Protein AF-A0AAD8XUP5-F1 (afdb_monomer_lite)

Radius of gyration: 18.65 Å; chains: 1; bounding box: 45×39×55 Å

Foldseek 3Di:
DPDDCPPPVNVVVVVVVVLVLLVVLLVQQVVLDDDDPPDDDDPDQDPVNVVVVVVVLVVSLVSNQVSLVVLLCSLVVDQQDQDLSNLVSLLSLLSQLPDPSHHPPSNVSNLVSLLSNCVSNVVPVVVNCVSHDPSSVVSSCVSPVDDPPPD

Secondary structure (DSSP, 8-state):
----TTSHHHHHHHHHHHHHHHHHHHHHHHHH--------------HHHHHHHHHHHHHHHHHHHHHHHHHHHHHHTSTT---THHHHHHHHHHTTTS-TTSPTTHHHHHHHHHHHHHHHTGGGHHHHGGGS-HHHHHHHHHHHTS-GGG-

Organism: NCBI:txid267567

InterPro domains:
  IPR021843 Proteasome activator complex subunit 4, C-terminal domain [PF11919] (64-151)
  IPR035309 Proteasome activator complex subunit 4 [PTHR32170] (16-151)

Sequence (151 aa):
MRQHPLSPGYLQQCHSALEELVAKYIRIANKSIKKKKKESADADVSKEEAEEKAAKEKQRAKRQQRSVFVLCAVVMGRPYDTPPYIPEALAALSKHSFEQRASMGVRDEVKRVCSEFKRTHTDYWEAHKKQFTQEQLEALEDVVSTPHYYA

pLDDT: mean 85.45, std 15.14, range [38.75, 97.88]

Structure (mmCIF, N/CA/C/O backbone):
data_AF-A0AAD8XUP5-F1
#
_entry.id   AF-A0AAD8XUP5-F1
#
loop_
_atom_site.group_PDB
_atom_site.id
_atom_site.type_symbol
_atom_site.label_atom_id
_atom_site.label_alt_id
_atom_site.label_comp_id
_atom_site.label_asym_id
_atom_site.label_entity_id
_atom_site.label_seq_id
_atom_site.pdbx_PDB_ins_code
_atom_site.Cartn_x
_atom_site.Cartn_y
_atom_site.Cartn_z
_atom_site.occupancy
_atom_site.B_iso_or_equiv
_atom_site.auth_seq_id
_atom_site.auth_comp_id
_atom_site.auth_asym_id
_atom_site.auth_atom_id
_atom_site.pdbx_PDB_model_num
ATOM 1 N N . MET A 1 1 ? -15.768 -20.500 -25.788 1.00 49.25 1 MET A N 1
ATOM 2 C CA . MET A 1 1 ? -14.341 -20.700 -26.119 1.00 49.25 1 MET A CA 1
ATOM 3 C C . MET A 1 1 ? -13.524 -20.338 -24.887 1.00 49.25 1 MET A C 1
ATOM 5 O O . MET A 1 1 ? -13.616 -19.200 -24.448 1.00 49.25 1 MET A O 1
ATOM 9 N N . ARG A 1 2 ? -12.831 -21.293 -24.250 1.00 53.12 2 ARG A N 1
ATOM 10 C CA . ARG A 1 2 ? -11.935 -20.979 -23.123 1.00 53.12 2 ARG A CA 1
ATOM 11 C C . ARG A 1 2 ? -10.648 -20.403 -23.719 1.00 53.12 2 ARG A C 1
ATOM 13 O O . ARG A 1 2 ? -9.995 -21.093 -24.493 1.00 53.12 2 ARG A O 1
ATOM 20 N N . GLN A 1 3 ? -10.347 -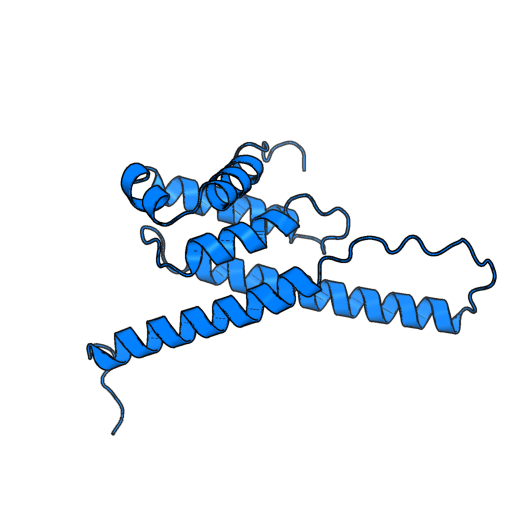19.139 -23.433 1.00 57.22 3 GLN A N 1
ATOM 21 C CA . GLN A 1 3 ? -9.103 -18.492 -23.861 1.00 57.22 3 GLN A CA 1
ATOM 22 C C . GLN A 1 3 ? -7.907 -19.291 -23.315 1.00 57.22 3 GLN A C 1
ATOM 24 O O . GLN A 1 3 ? -7.915 -19.697 -22.152 1.00 57.22 3 GLN A O 1
ATOM 29 N N . HIS A 1 4 ? -6.903 -19.552 -24.155 1.00 63.78 4 HIS A N 1
ATOM 30 C CA . HIS A 1 4 ? -5.691 -20.263 -23.743 1.00 63.78 4 HIS A CA 1
ATOM 31 C C . HIS A 1 4 ? -4.876 -19.378 -22.777 1.00 63.78 4 HIS A C 1
ATOM 33 O O . HIS A 1 4 ? -4.705 -18.189 -23.067 1.00 63.78 4 HIS A O 1
ATOM 39 N N . PRO A 1 5 ? -4.315 -19.935 -21.686 1.00 65.69 5 PRO A N 1
ATOM 40 C CA . PRO A 1 5 ? -3.657 -19.170 -20.618 1.00 65.69 5 PRO A CA 1
ATOM 41 C C . PRO A 1 5 ? -2.384 -18.412 -21.032 1.00 65.69 5 PRO A C 1
ATOM 43 O O . PRO A 1 5 ? -1.877 -17.606 -20.262 1.00 65.69 5 PRO A O 1
ATOM 46 N N . LEU A 1 6 ? -1.871 -18.646 -22.243 1.00 69.88 6 LEU A N 1
ATOM 47 C CA . LEU A 1 6 ? -0.701 -17.958 -22.802 1.00 69.88 6 LEU A CA 1
ATOM 48 C C . LEU A 1 6 ? -1.044 -17.105 -24.032 1.00 69.88 6 LEU A C 1
ATOM 50 O O . LEU A 1 6 ? -0.151 -16.595 -24.701 1.00 69.88 6 LEU A O 1
ATOM 54 N N . SER A 1 7 ? -2.330 -16.956 -24.366 1.00 78.31 7 SER A N 1
ATOM 55 C CA . SER A 1 7 ? -2.717 -16.048 -25.445 1.00 78.31 7 SER A CA 1
ATOM 56 C C . SER A 1 7 ? -2.453 -14.591 -25.024 1.00 78.31 7 SER A C 1
ATOM 58 O O . SER A 1 7 ? -2.735 -14.236 -23.875 1.00 78.31 7 SER A O 1
ATOM 60 N N . PRO A 1 8 ? -1.966 -13.718 -25.927 1.00 75.00 8 PRO A N 1
ATOM 61 C CA . PRO A 1 8 ? -1.740 -12.304 -25.614 1.00 75.00 8 PRO A CA 1
ATOM 62 C C . PRO A 1 8 ? -2.981 -11.604 -25.036 1.00 75.00 8 PRO A C 1
ATOM 64 O O . PRO A 1 8 ? -2.869 -10.793 -24.121 1.00 75.00 8 PRO A O 1
ATOM 67 N N . GLY A 1 9 ? -4.178 -11.980 -25.506 1.00 79.94 9 GLY A N 1
ATOM 68 C CA . GLY A 1 9 ? -5.446 -11.466 -24.981 1.00 79.94 9 GLY A CA 1
ATOM 69 C C . GLY A 1 9 ? -5.732 -11.885 -23.536 1.00 79.94 9 GLY A C 1
ATOM 70 O O . GLY A 1 9 ? -6.238 -11.079 -22.760 1.00 79.94 9 GLY A O 1
ATOM 71 N N . TYR A 1 10 ? -5.364 -13.108 -23.143 1.00 76.56 10 TYR A N 1
ATOM 72 C CA . TYR A 1 10 ? -5.524 -13.581 -21.765 1.00 76.56 10 TYR A CA 1
ATOM 73 C C . TYR A 1 10 ? -4.574 -12.856 -20.802 1.00 76.56 10 TYR A C 1
ATOM 75 O O . TYR A 1 10 ? -4.997 -12.421 -19.735 1.00 76.56 10 TYR A O 1
ATOM 83 N N . LEU A 1 11 ? -3.313 -12.650 -21.198 1.00 75.75 11 LEU A N 1
ATOM 84 C CA . LEU A 1 11 ? -2.336 -11.915 -20.387 1.00 75.75 11 LEU A CA 1
ATOM 85 C C . LEU A 1 11 ? -2.736 -10.446 -20.192 1.00 75.75 11 LEU A C 1
ATOM 87 O O . LEU A 1 11 ? -2.667 -9.938 -19.071 1.00 75.75 11 LEU A O 1
ATOM 91 N N . GLN A 1 12 ? -3.222 -9.788 -21.250 1.00 79.06 12 GLN A N 1
ATOM 92 C CA . GLN A 1 12 ? -3.735 -8.420 -21.160 1.00 79.06 12 GLN A CA 1
ATOM 93 C C . GLN A 1 12 ? -4.954 -8.331 -20.231 1.00 79.06 12 GLN A C 1
ATOM 95 O O . GLN A 1 12 ? -5.054 -7.408 -19.426 1.00 79.06 12 GLN A O 1
ATOM 100 N N . GLN A 1 13 ? -5.855 -9.313 -20.299 1.00 81.00 13 GLN A N 1
ATOM 101 C CA . GLN A 1 13 ? -7.029 -9.380 -19.430 1.00 81.00 13 GLN A CA 1
ATOM 102 C C . GLN A 1 13 ? -6.655 -9.611 -17.958 1.00 81.00 13 GLN A C 1
ATOM 104 O O . GLN A 1 13 ? -7.272 -9.038 -17.061 1.00 81.00 13 GLN A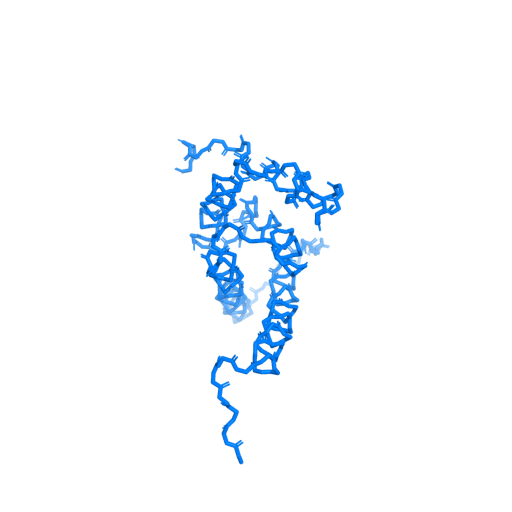 O 1
ATOM 109 N N . CYS A 1 14 ? -5.634 -10.428 -17.686 1.00 81.38 14 CYS A N 1
ATOM 110 C CA . CYS A 1 14 ? -5.108 -10.598 -16.333 1.00 81.38 14 CYS A CA 1
ATOM 111 C C . CYS A 1 14 ? -4.504 -9.298 -15.789 1.00 81.38 14 CYS A C 1
ATOM 113 O O . CYS A 1 14 ? -4.699 -8.987 -14.615 1.00 81.38 14 CYS A O 1
ATOM 115 N N . HIS A 1 15 ? -3.804 -8.534 -16.633 1.00 83.19 15 HIS A N 1
ATOM 116 C CA . HIS A 1 15 ? -3.245 -7.239 -16.252 1.00 83.19 15 HIS A CA 1
ATOM 117 C C . HIS A 1 15 ? -4.344 -6.239 -15.875 1.00 83.19 15 HIS A C 1
ATOM 119 O O . HIS A 1 15 ? -4.322 -5.702 -14.769 1.00 83.19 15 HIS A O 1
ATOM 125 N N . SER A 1 16 ? -5.354 -6.065 -16.734 1.00 86.88 16 SER A N 1
ATOM 126 C CA . SER A 1 16 ? -6.466 -5.144 -16.465 1.00 86.88 16 SER A CA 1
ATOM 127 C C . SER A 1 16 ? -7.277 -5.554 -15.231 1.00 86.88 16 SER A C 1
ATOM 129 O O . SER A 1 16 ? -7.655 -4.713 -14.420 1.00 86.88 16 SER A O 1
ATOM 131 N N . ALA A 1 17 ? -7.502 -6.857 -15.030 1.00 90.19 17 ALA A N 1
ATOM 132 C CA . ALA A 1 17 ? -8.193 -7.353 -13.841 1.00 90.19 17 ALA A CA 1
ATOM 133 C C . ALA A 1 17 ? -7.422 -7.038 -12.547 1.00 90.19 17 ALA A C 1
ATOM 135 O O . ALA A 1 17 ? -8.030 -6.751 -11.512 1.00 90.19 17 ALA A O 1
ATOM 136 N N . LEU A 1 18 ? -6.088 -7.085 -12.591 1.00 90.62 18 LEU A N 1
ATOM 137 C CA . LEU A 1 18 ? -5.246 -6.767 -11.443 1.00 90.62 18 LEU A CA 1
ATOM 138 C C . LEU A 1 18 ? -5.217 -5.259 -11.160 1.00 90.62 18 LEU A C 1
ATOM 140 O O . LEU A 1 18 ? -5.301 -4.874 -9.996 1.00 90.62 18 LEU A O 1
ATOM 144 N N . GLU A 1 19 ? -5.194 -4.416 -12.193 1.00 93.56 19 GLU A N 1
ATOM 145 C CA . GLU A 1 19 ? -5.341 -2.958 -12.061 1.00 93.56 19 GLU A CA 1
ATOM 146 C C . GLU A 1 19 ? -6.659 -2.581 -11.371 1.00 93.56 19 GLU A C 1
ATOM 148 O O . GLU A 1 19 ? -6.667 -1.835 -10.388 1.00 93.56 19 GLU A O 1
ATOM 153 N N . GLU A 1 20 ? -7.779 -3.155 -11.817 1.00 94.94 20 GLU A N 1
ATOM 154 C CA . GLU A 1 20 ? -9.091 -2.931 -11.201 1.00 94.94 20 GLU A CA 1
ATOM 155 C C . GLU A 1 20 ? -9.133 -3.401 -9.740 1.00 94.94 20 GLU A C 1
ATOM 157 O O . GLU A 1 20 ? -9.696 -2.726 -8.865 1.00 94.94 20 GLU A O 1
ATOM 162 N N . LEU A 1 21 ? -8.518 -4.554 -9.459 1.00 95.31 21 LEU A N 1
ATOM 163 C CA . LEU A 1 21 ? -8.418 -5.107 -8.113 1.00 95.31 21 LEU A CA 1
ATOM 164 C C . LEU A 1 21 ? -7.625 -4.173 -7.193 1.00 95.31 21 LEU A C 1
ATOM 166 O O . LEU A 1 21 ? -8.091 -3.850 -6.096 1.00 95.31 21 LEU A O 1
ATOM 170 N N . VAL A 1 22 ? -6.460 -3.708 -7.644 1.00 96.56 22 VAL A N 1
ATOM 171 C CA . VAL A 1 22 ? -5.608 -2.771 -6.906 1.00 96.56 22 VAL A CA 1
ATOM 172 C C . VAL A 1 22 ? -6.363 -1.474 -6.644 1.00 96.56 22 VAL A C 1
ATOM 174 O O . VAL A 1 22 ? -6.500 -1.081 -5.484 1.00 96.56 22 VAL A O 1
ATOM 177 N N . ALA A 1 23 ? -6.975 -0.871 -7.666 1.00 97.00 23 ALA A N 1
ATOM 178 C CA . ALA A 1 23 ? -7.760 0.353 -7.517 1.00 97.00 23 ALA A CA 1
ATOM 179 C C . ALA A 1 23 ? -8.896 0.196 -6.487 1.00 97.00 23 ALA A C 1
ATOM 181 O O . ALA A 1 23 ? -9.123 1.074 -5.643 1.00 97.00 23 ALA A O 1
ATOM 182 N N . LYS A 1 24 ? -9.599 -0.945 -6.493 1.00 97.50 24 LYS A N 1
ATOM 183 C CA . LYS A 1 24 ? -10.638 -1.261 -5.502 1.00 97.50 24 LYS A CA 1
ATOM 184 C C . LYS A 1 24 ? -10.069 -1.311 -4.084 1.00 97.50 24 LYS A C 1
ATOM 186 O O . LYS A 1 24 ? -10.647 -0.706 -3.175 1.00 97.50 24 LYS A O 1
ATOM 191 N N . TYR A 1 25 ? -8.964 -2.021 -3.872 1.00 97.31 25 TYR A N 1
ATOM 192 C CA . TYR A 1 25 ? -8.393 -2.191 -2.537 1.00 97.31 25 TYR A CA 1
ATOM 193 C C . TYR A 1 25 ? -7.675 -0.943 -2.019 1.00 97.31 25 TYR A C 1
ATOM 195 O O . TYR A 1 25 ? -7.775 -0.674 -0.823 1.00 97.31 25 TYR A O 1
ATOM 203 N N . ILE A 1 26 ? -7.103 -0.110 -2.894 1.00 96.94 26 ILE A N 1
ATOM 204 C CA . ILE A 1 26 ? -6.610 1.234 -2.556 1.00 96.94 26 ILE A CA 1
ATOM 205 C C . ILE A 1 26 ? -7.742 2.091 -1.979 1.00 96.94 26 ILE A C 1
ATOM 207 O O . ILE A 1 26 ? -7.586 2.699 -0.919 1.00 96.94 26 ILE A O 1
ATOM 211 N N . ARG A 1 27 ? -8.922 2.114 -2.618 1.00 96.25 27 ARG A N 1
ATOM 212 C CA . ARG A 1 27 ? -10.082 2.873 -2.106 1.00 96.25 27 ARG A CA 1
ATOM 213 C C . ARG A 1 27 ? -10.521 2.380 -0.726 1.00 96.25 27 ARG A C 1
ATOM 215 O O . ARG A 1 27 ? -10.823 3.191 0.150 1.00 96.25 27 ARG A O 1
ATOM 222 N N . ILE A 1 28 ? -10.550 1.060 -0.518 1.00 95.19 28 ILE A N 1
ATOM 223 C CA . ILE A 1 28 ? -10.927 0.459 0.772 1.00 95.19 28 ILE A CA 1
ATOM 224 C C . ILE A 1 28 ? -9.894 0.803 1.856 1.00 95.19 28 ILE A C 1
ATOM 226 O O . ILE A 1 28 ? -10.290 1.197 2.958 1.00 95.19 28 ILE A O 1
ATOM 230 N N . ALA A 1 29 ? -8.603 0.694 1.531 1.00 94.06 29 ALA A N 1
ATOM 231 C CA . ALA A 1 29 ? -7.488 1.000 2.420 1.00 94.06 29 ALA A CA 1
ATOM 232 C C . ALA A 1 29 ? -7.505 2.479 2.829 1.00 94.06 29 ALA A C 1
ATOM 234 O O . ALA A 1 29 ? -7.626 2.780 4.017 1.00 94.06 29 ALA A O 1
ATOM 235 N N . ASN A 1 30 ? -7.568 3.402 1.865 1.00 93.31 30 ASN A N 1
ATOM 236 C CA . ASN A 1 30 ? -7.634 4.843 2.125 1.00 93.31 30 ASN A CA 1
ATOM 237 C C . ASN A 1 30 ? -8.857 5.230 2.973 1.00 93.31 30 ASN A C 1
ATOM 239 O O . ASN A 1 30 ? -8.731 5.974 3.942 1.00 93.31 30 ASN A O 1
ATOM 243 N N . LYS A 1 31 ? -10.043 4.668 2.689 1.00 91.88 31 LYS A N 1
ATOM 244 C CA . LYS A 1 31 ? -11.261 4.914 3.491 1.00 91.88 31 LYS A CA 1
ATOM 245 C C . LYS A 1 31 ? -11.141 4.397 4.930 1.00 91.88 31 LYS A C 1
ATOM 247 O O . LYS A 1 31 ? -11.903 4.800 5.809 1.00 91.88 31 LYS A O 1
ATOM 252 N N . SER A 1 32 ? -10.226 3.465 5.185 1.00 87.81 32 SER A N 1
ATOM 253 C CA . SER A 1 32 ? -9.987 2.929 6.521 1.00 87.81 32 SER A CA 1
ATOM 254 C C . SER A 1 32 ? -9.060 3.803 7.371 1.00 87.81 32 SER A C 1
ATOM 256 O O . SER A 1 32 ? -9.023 3.604 8.583 1.00 87.81 32 SER A O 1
ATOM 258 N N . ILE A 1 33 ? -8.377 4.795 6.793 1.00 84.38 33 ILE A N 1
ATOM 259 C CA . ILE A 1 33 ? -7.553 5.777 7.509 1.00 84.38 33 ILE A CA 1
ATOM 260 C C . ILE A 1 33 ? -8.474 6.910 7.987 1.00 84.38 33 ILE A C 1
ATOM 262 O O . ILE A 1 33 ? -8.815 7.825 7.242 1.00 84.38 33 ILE A O 1
ATOM 266 N N . LYS A 1 34 ? -8.961 6.833 9.231 1.00 70.25 34 LYS A N 1
ATOM 267 C CA . LYS A 1 34 ? -9.762 7.913 9.825 1.00 70.25 34 LYS A CA 1
ATOM 268 C C . LYS A 1 34 ? -8.821 9.025 10.295 1.00 70.25 34 LYS A C 1
ATOM 270 O O . LYS A 1 34 ? -8.153 8.844 11.311 1.00 70.25 34 LYS A O 1
ATOM 275 N N . LYS A 1 35 ? -8.860 10.203 9.665 1.00 54.50 35 LYS A N 1
ATOM 276 C CA . LYS A 1 35 ? -8.435 11.440 10.344 1.00 54.50 35 LYS A CA 1
ATOM 277 C C . LYS A 1 35 ? -9.419 11.727 11.482 1.00 54.50 35 LYS A C 1
ATOM 279 O O . LYS A 1 35 ? -10.629 11.573 11.317 1.00 54.50 35 LYS A O 1
ATOM 284 N N . LYS A 1 36 ? -8.907 12.099 12.657 1.00 45.12 36 LYS A N 1
ATOM 285 C CA . LYS A 1 36 ? -9.720 12.491 13.816 1.00 45.12 36 LYS A CA 1
ATOM 286 C C . LYS A 1 36 ? -10.613 13.669 13.394 1.00 45.12 36 LYS A C 1
ATOM 288 O O . LYS A 1 36 ? -10.099 14.756 13.150 1.00 45.12 36 LYS A O 1
ATOM 293 N N . LYS A 1 37 ? -11.934 13.478 13.304 1.00 42.69 37 LYS A N 1
ATOM 294 C CA . LYS A 1 37 ? -12.855 14.615 13.406 1.00 42.69 37 LYS A CA 1
ATOM 295 C C . LYS A 1 37 ? -12.728 15.096 14.850 1.00 42.69 37 LYS A C 1
ATOM 297 O O . LYS A 1 37 ? -12.802 14.285 15.773 1.00 42.69 37 LYS A O 1
ATOM 302 N N . LYS A 1 38 ? -12.404 16.374 15.038 1.00 41.44 38 LYS A N 1
ATOM 303 C CA . LYS A 1 38 ? -12.365 17.023 16.351 1.00 41.44 38 LYS A CA 1
ATOM 304 C C . LYS A 1 38 ? -13.812 17.111 16.843 1.00 41.44 38 LYS A C 1
ATOM 306 O O . LYS A 1 38 ? -14.472 18.114 16.620 1.00 41.44 38 LYS A O 1
ATOM 311 N N . GLU A 1 39 ? -14.330 16.020 17.391 1.00 43.84 39 GLU A N 1
ATOM 312 C CA . GLU A 1 39 ? -15.602 16.024 18.106 1.00 43.84 39 GLU A CA 1
ATOM 313 C C . GLU A 1 39 ? -15.321 16.516 19.525 1.00 43.84 39 GLU A C 1
ATOM 315 O O . GLU A 1 39 ? -14.439 16.009 20.224 1.00 43.84 39 GLU A O 1
ATOM 320 N N . SER A 1 40 ? -15.997 17.611 19.860 1.00 38.75 40 SER A N 1
ATOM 321 C CA . SER A 1 40 ? -16.109 18.190 21.190 1.00 38.75 40 SER A CA 1
ATOM 322 C C . SER A 1 40 ? -16.492 17.113 22.196 1.00 38.75 40 SER A C 1
ATOM 324 O O . SER A 1 40 ? -17.314 16.250 21.897 1.00 38.75 40 SER A O 1
ATOM 326 N N . ALA A 1 41 ? -15.863 17.167 23.367 1.00 45.91 41 ALA A N 1
ATOM 327 C CA . ALA A 1 41 ? -16.178 16.311 24.495 1.00 45.91 41 ALA A CA 1
ATOM 328 C C . ALA A 1 41 ? -17.647 16.511 24.883 1.00 45.91 41 ALA A C 1
ATOM 330 O O . ALA A 1 41 ? -17.982 17.530 25.478 1.00 45.91 41 ALA A O 1
ATOM 331 N N . ASP A 1 42 ? -18.497 15.559 24.513 1.00 45.16 42 ASP A N 1
ATOM 332 C CA . ASP A 1 42 ? -19.811 15.395 25.117 1.00 45.16 42 ASP A CA 1
ATOM 333 C C . ASP A 1 42 ? -19.763 14.129 25.970 1.00 45.16 42 ASP A C 1
ATOM 335 O O . ASP A 1 42 ? -19.358 13.054 25.512 1.00 45.16 42 ASP A O 1
ATOM 339 N N . ALA A 1 43 ? -20.023 14.321 27.256 1.00 55.03 43 ALA A N 1
ATOM 340 C CA . ALA A 1 43 ? -19.717 13.396 28.332 1.00 55.03 43 ALA A CA 1
ATOM 341 C C . ALA A 1 43 ? -21.012 12.793 28.882 1.00 55.03 43 ALA A C 1
ATOM 343 O O . ALA A 1 43 ? -21.353 13.029 30.032 1.00 55.03 43 ALA A O 1
ATOM 344 N N . ASP A 1 44 ? -21.713 12.021 28.051 1.00 56.84 44 ASP A N 1
ATOM 345 C CA . ASP A 1 44 ? -22.662 10.990 28.490 1.00 56.84 44 ASP A CA 1
ATOM 346 C C . ASP A 1 44 ? -22.875 9.983 27.344 1.00 56.84 44 ASP A C 1
ATOM 348 O O . ASP A 1 44 ? -23.786 10.103 26.532 1.00 56.84 44 ASP A O 1
ATOM 352 N N . VAL A 1 45 ? -21.953 9.025 27.185 1.00 64.19 45 VAL A N 1
ATOM 353 C CA . VAL A 1 45 ? -22.099 7.952 26.185 1.00 64.19 45 VAL A CA 1
ATOM 354 C C . VAL A 1 45 ? -22.646 6.726 26.897 1.00 64.19 45 VAL A C 1
ATOM 356 O O . VAL A 1 45 ? -21.959 6.132 27.730 1.00 64.19 45 VAL A O 1
ATOM 359 N N . SER A 1 46 ? -23.870 6.332 26.549 1.00 81.88 46 SER A N 1
ATOM 360 C CA . SER A 1 46 ? -24.501 5.126 27.081 1.00 81.88 46 SER A CA 1
ATOM 361 C C . SER A 1 46 ? -23.664 3.873 26.772 1.00 81.88 46 SER A C 1
ATOM 363 O O . SER A 1 46 ? -22.922 3.802 25.785 1.00 81.88 46 SER A O 1
ATOM 365 N N . LYS A 1 47 ? -23.773 2.846 27.624 1.00 83.81 47 LYS A N 1
ATOM 366 C CA . LYS A 1 47 ? -23.027 1.585 27.461 1.00 83.81 47 LYS A CA 1
ATOM 367 C C . LYS A 1 47 ? -23.283 0.933 26.093 1.00 83.81 47 LYS A C 1
ATOM 369 O O . LYS A 1 47 ? -22.347 0.433 25.471 1.00 83.81 47 LYS A O 1
ATOM 374 N N . GLU A 1 48 ? -24.518 1.003 25.602 1.00 83.38 48 GLU A N 1
ATOM 375 C CA . GLU A 1 48 ? -24.919 0.474 24.293 1.00 83.38 48 GLU A CA 1
ATOM 376 C C . GLU A 1 48 ? -24.235 1.218 23.134 1.00 83.38 48 GLU A C 1
ATOM 378 O O . GLU A 1 48 ? -23.730 0.593 22.198 1.00 83.38 48 GLU A O 1
ATOM 383 N N . GLU A 1 49 ? -24.110 2.547 23.219 1.00 83.94 49 GLU A N 1
ATOM 384 C CA . GLU A 1 49 ? -23.376 3.328 22.221 1.00 83.94 49 GLU A CA 1
ATOM 385 C C . GLU A 1 49 ? -21.872 3.030 22.224 1.00 83.94 49 GLU A C 1
ATOM 387 O O . GLU A 1 49 ? -21.231 3.036 21.168 1.00 83.94 49 GLU A O 1
ATOM 392 N N . ALA A 1 50 ? -21.280 2.778 23.395 1.00 86.50 50 ALA A N 1
ATOM 393 C CA . ALA A 1 50 ? -19.870 2.413 23.502 1.00 86.50 50 ALA A CA 1
ATOM 394 C C . ALA A 1 50 ? -19.589 1.045 22.851 1.00 86.50 50 ALA A C 1
ATOM 396 O O . ALA A 1 50 ? -18.612 0.901 22.108 1.00 86.50 50 ALA A O 1
ATOM 397 N N . GLU A 1 51 ? -20.467 0.063 23.070 1.00 88.00 51 GLU A N 1
ATOM 398 C CA . GLU A 1 51 ? -20.378 -1.270 22.463 1.00 88.00 51 GLU A CA 1
ATOM 399 C C . GLU A 1 51 ? -20.554 -1.214 20.937 1.00 88.00 51 GLU A C 1
ATOM 401 O O . GLU A 1 51 ? -19.762 -1.810 20.195 1.00 88.00 51 GLU A O 1
ATOM 406 N N . GLU A 1 52 ? -21.511 -0.426 20.437 1.00 90.56 52 GLU A N 1
ATOM 407 C CA . GLU A 1 52 ? -21.708 -0.237 18.996 1.00 90.56 52 GLU A CA 1
ATOM 408 C C . GLU A 1 52 ? -20.497 0.457 18.339 1.00 90.56 52 GLU A C 1
ATOM 410 O O . GLU A 1 52 ? -20.022 0.043 17.271 1.00 90.56 52 GLU A O 1
ATOM 415 N N . LYS A 1 53 ? -19.935 1.488 18.990 1.00 88.19 53 LYS A N 1
ATOM 416 C CA . LYS A 1 53 ? -18.709 2.176 18.541 1.00 88.19 53 LYS A CA 1
ATOM 417 C C . LYS A 1 53 ? -17.520 1.208 18.487 1.00 88.19 53 LYS A C 1
ATOM 419 O O . LYS A 1 53 ? -16.784 1.208 17.493 1.00 88.19 53 LYS A O 1
ATOM 424 N N . ALA A 1 54 ? -17.358 0.346 19.493 1.00 88.81 54 ALA A N 1
ATOM 425 C CA . ALA A 1 54 ? -16.300 -0.663 19.533 1.00 88.81 54 ALA A CA 1
ATOM 426 C C . ALA A 1 54 ? -16.460 -1.722 18.425 1.00 88.81 54 ALA A C 1
ATOM 428 O O . ALA A 1 54 ? -15.488 -2.065 17.743 1.00 88.81 54 ALA A O 1
ATOM 429 N N . ALA A 1 55 ? -17.686 -2.195 18.174 1.00 92.06 55 ALA A N 1
ATOM 430 C CA . ALA A 1 55 ? -17.981 -3.140 17.097 1.00 92.06 55 ALA A CA 1
ATOM 431 C C . ALA A 1 55 ? -17.676 -2.546 15.709 1.00 92.06 55 ALA A C 1
ATOM 433 O O . ALA A 1 55 ? -17.009 -3.186 14.884 1.00 92.06 55 ALA A O 1
ATOM 434 N N . LYS A 1 56 ? -18.082 -1.290 15.468 1.00 90.69 56 LYS A N 1
ATOM 435 C CA . LYS A 1 56 ? -17.768 -0.543 14.235 1.00 90.69 56 LYS A CA 1
ATOM 436 C C . LYS A 1 56 ? -16.259 -0.379 14.042 1.00 90.69 56 LYS A C 1
ATOM 438 O O . LYS A 1 56 ? -15.764 -0.507 12.917 1.00 90.69 56 LYS A O 1
ATOM 443 N N . GLU A 1 57 ? -15.513 -0.123 15.115 1.00 89.88 57 GLU A N 1
ATOM 444 C CA . GLU A 1 57 ? -14.056 0.005 15.053 1.00 89.88 57 GLU A CA 1
ATOM 445 C C . GLU A 1 57 ? -13.371 -1.337 14.768 1.00 89.88 57 GLU A C 1
ATOM 447 O O . GLU A 1 57 ? -12.524 -1.410 13.878 1.00 89.88 57 GLU A O 1
ATOM 452 N N . LYS A 1 58 ? -13.808 -2.431 15.403 1.00 90.38 58 LYS A N 1
ATOM 453 C CA . LYS A 1 58 ? -13.322 -3.786 15.098 1.00 90.38 58 LYS A CA 1
ATOM 454 C C . LYS A 1 58 ? -13.576 -4.165 13.636 1.00 90.38 58 LYS A C 1
ATOM 456 O O . LYS A 1 58 ? -12.697 -4.709 12.964 1.00 90.38 58 LYS A O 1
ATOM 461 N N . GLN A 1 59 ? -14.757 -3.843 13.106 1.00 91.69 59 GLN A N 1
ATOM 462 C CA . GLN A 1 59 ? -15.083 -4.083 11.700 1.00 91.69 59 GLN A CA 1
ATOM 463 C C . GLN A 1 59 ? -14.224 -3.226 10.756 1.00 91.69 59 GLN A C 1
ATOM 465 O O . GLN A 1 59 ? -13.772 -3.716 9.717 1.00 91.69 59 GLN A O 1
ATOM 470 N N . ARG A 1 60 ? -13.960 -1.961 11.111 1.00 91.81 60 ARG A N 1
ATOM 471 C CA . ARG A 1 60 ? -13.037 -1.082 10.376 1.00 91.81 60 ARG A CA 1
ATOM 472 C C . ARG A 1 60 ? -11.617 -1.653 10.373 1.00 91.81 60 ARG A C 1
ATOM 474 O O . ARG A 1 60 ? -11.042 -1.734 9.291 1.00 91.81 60 ARG A O 1
ATOM 481 N N . ALA A 1 61 ? -11.083 -2.067 11.523 1.00 91.25 61 ALA A N 1
ATOM 482 C CA . ALA A 1 61 ? -9.739 -2.637 11.653 1.00 91.25 61 ALA A CA 1
ATOM 483 C C . ALA A 1 61 ? -9.581 -3.904 10.799 1.00 91.25 61 ALA A C 1
ATOM 485 O O . ALA A 1 61 ? -8.653 -4.013 10.000 1.00 91.25 61 ALA A O 1
ATOM 486 N N . LYS A 1 62 ? -10.566 -4.810 10.849 1.00 92.56 62 LYS A N 1
ATOM 487 C CA . LYS A 1 62 ? -10.594 -6.010 9.999 1.00 92.56 62 LYS A CA 1
ATOM 488 C C . LYS A 1 62 ? -10.632 -5.667 8.508 1.00 92.56 62 LYS A C 1
ATOM 490 O O . LYS A 1 62 ? -9.992 -6.338 7.701 1.00 92.56 62 LYS A O 1
ATOM 495 N N . ARG A 1 63 ? -11.390 -4.633 8.124 1.00 93.62 63 ARG A N 1
ATOM 496 C CA . ARG A 1 63 ? -11.447 -4.160 6.735 1.00 93.62 63 ARG A CA 1
ATOM 497 C C . ARG A 1 63 ? -10.111 -3.564 6.292 1.00 93.62 63 ARG A C 1
ATOM 499 O O . ARG A 1 63 ? -9.666 -3.917 5.208 1.00 93.62 63 ARG A O 1
ATOM 506 N N . GLN A 1 64 ? -9.485 -2.736 7.131 1.00 94.25 64 GLN A N 1
ATOM 507 C CA . GLN A 1 64 ? -8.156 -2.167 6.895 1.00 94.25 64 GLN A CA 1
ATOM 508 C C . GLN A 1 64 ? -7.126 -3.270 6.664 1.00 94.25 64 GLN A C 1
ATOM 510 O O . GLN A 1 64 ? -6.496 -3.299 5.612 1.00 94.25 64 GLN A O 1
ATOM 515 N N . GLN A 1 65 ? -6.999 -4.196 7.616 1.00 94.50 65 GLN A N 1
ATOM 516 C CA . GLN A 1 65 ? -6.015 -5.271 7.554 1.00 94.50 65 GLN A CA 1
ATOM 517 C C . GLN A 1 65 ? -6.159 -6.079 6.264 1.00 94.50 65 GLN A C 1
ATOM 519 O O . GLN A 1 65 ? -5.191 -6.261 5.536 1.00 94.50 65 GLN A O 1
ATOM 524 N N . ARG A 1 66 ? -7.388 -6.490 5.928 1.00 95.62 66 ARG A N 1
ATOM 525 C CA . ARG A 1 66 ? -7.664 -7.217 4.683 1.00 95.62 66 ARG A CA 1
ATOM 526 C C . ARG A 1 66 ? -7.263 -6.418 3.452 1.00 95.62 66 ARG A C 1
ATOM 528 O O . ARG A 1 66 ? -6.630 -6.974 2.566 1.00 95.62 66 ARG A O 1
ATOM 535 N N . SER A 1 67 ? -7.638 -5.140 3.378 1.00 96.44 67 SER A N 1
ATOM 536 C CA . SER A 1 67 ? -7.304 -4.332 2.206 1.00 96.44 67 SER A CA 1
ATOM 537 C C . SER A 1 67 ? -5.810 -4.105 2.049 1.00 96.44 67 SER A C 1
ATOM 539 O O . SER A 1 67 ? -5.310 -4.202 0.936 1.00 96.44 67 SER A O 1
ATOM 541 N N . VAL A 1 68 ? -5.103 -3.862 3.152 1.00 96.75 68 VAL A N 1
ATOM 542 C CA . VAL A 1 68 ? -3.654 -3.668 3.132 1.00 96.75 68 VAL A CA 1
ATOM 543 C C . VAL A 1 68 ? -2.953 -4.963 2.735 1.00 96.75 68 VAL A C 1
ATOM 545 O O . VAL A 1 68 ? -2.126 -4.945 1.837 1.00 96.75 68 VAL A O 1
ATOM 548 N N . PHE A 1 69 ? -3.334 -6.104 3.314 1.00 96.75 69 PHE A N 1
ATOM 549 C CA . PHE A 1 69 ? -2.685 -7.385 3.017 1.00 96.75 69 PHE A CA 1
ATOM 550 C C . PHE A 1 69 ? -2.899 -7.839 1.573 1.00 96.75 69 PHE A C 1
ATOM 552 O O . PHE A 1 69 ? -1.998 -8.425 0.982 1.00 96.75 69 PHE A O 1
ATOM 559 N N . VAL A 1 70 ? -4.057 -7.534 0.977 1.00 97.25 70 VAL A N 1
ATOM 560 C CA . VAL A 1 70 ? -4.261 -7.776 -0.457 1.00 97.25 70 VAL A CA 1
ATOM 561 C C . VAL A 1 70 ? -3.287 -6.939 -1.287 1.00 97.25 70 VAL A C 1
ATOM 563 O O . VAL A 1 70 ? -2.644 -7.485 -2.176 1.00 97.25 70 VAL A O 1
ATOM 566 N N . LEU A 1 71 ? -3.125 -5.648 -0.981 1.00 97.38 71 LEU A N 1
ATOM 567 C CA . LEU A 1 71 ? -2.157 -4.795 -1.680 1.00 97.38 71 LEU A CA 1
ATOM 568 C C . LEU A 1 71 ? -0.714 -5.289 -1.482 1.00 97.38 71 LEU A C 1
ATOM 570 O O . LEU A 1 71 ? 0.036 -5.359 -2.452 1.00 97.38 71 LEU A O 1
ATOM 574 N N . CYS A 1 72 ? -0.352 -5.718 -0.270 1.00 97.00 72 CYS A N 1
ATOM 575 C CA . CYS A 1 72 ? 0.946 -6.332 0.014 1.00 97.00 72 CYS A CA 1
ATOM 576 C C . CYS A 1 72 ? 1.205 -7.573 -0.852 1.00 97.00 72 CYS A C 1
ATOM 578 O O . CYS A 1 72 ? 2.267 -7.700 -1.458 1.00 97.00 72 CYS A O 1
ATOM 580 N N . ALA A 1 73 ? 0.220 -8.470 -0.947 1.00 96.56 73 ALA A N 1
ATOM 581 C CA . ALA A 1 73 ? 0.325 -9.678 -1.758 1.00 96.56 73 ALA A CA 1
ATOM 582 C C . ALA A 1 73 ? 0.494 -9.360 -3.251 1.00 96.56 73 ALA A C 1
ATOM 584 O O . ALA A 1 73 ? 1.262 -10.035 -3.930 1.00 96.56 73 ALA A O 1
ATOM 585 N N . VAL A 1 74 ? -0.178 -8.319 -3.758 1.00 95.31 74 VAL A N 1
ATOM 586 C CA . VAL A 1 74 ? -0.016 -7.881 -5.153 1.00 95.31 74 VAL A CA 1
ATOM 587 C C . VAL A 1 74 ? 1.402 -7.380 -5.418 1.00 95.31 74 VAL A C 1
ATOM 589 O O . VAL A 1 74 ? 1.999 -7.783 -6.413 1.00 95.31 74 VAL A O 1
ATOM 592 N N . VAL A 1 75 ? 1.957 -6.555 -4.523 1.00 95.81 75 VAL A N 1
ATOM 593 C CA . VAL A 1 75 ? 3.337 -6.054 -4.649 1.00 95.81 75 VAL A CA 1
ATOM 594 C C . VAL A 1 75 ? 4.346 -7.202 -4.620 1.00 95.81 75 VAL A C 1
ATOM 596 O O . VAL A 1 75 ? 5.255 -7.249 -5.441 1.00 95.81 75 VAL A O 1
ATOM 599 N N . MET A 1 76 ? 4.162 -8.171 -3.723 1.00 95.19 76 MET A N 1
ATOM 600 C CA . MET A 1 76 ? 5.050 -9.332 -3.626 1.00 95.19 76 MET A CA 1
ATOM 601 C C . MET A 1 76 ? 4.869 -10.365 -4.746 1.00 95.19 76 MET A C 1
ATOM 603 O O . MET A 1 76 ? 5.759 -11.183 -4.964 1.00 95.19 76 MET A O 1
ATOM 607 N N . GLY A 1 77 ? 3.728 -10.373 -5.438 1.00 91.56 77 GLY A N 1
ATOM 608 C CA . GLY A 1 77 ? 3.401 -11.390 -6.440 1.00 91.56 77 GLY A CA 1
ATOM 609 C C . GLY A 1 77 ? 4.237 -11.311 -7.720 1.00 91.56 77 GLY A C 1
ATOM 610 O O . GLY A 1 77 ? 4.239 -12.263 -8.498 1.00 91.56 77 GLY A O 1
ATOM 611 N N . ARG A 1 78 ? 4.935 -10.192 -7.953 1.00 82.62 78 ARG A N 1
ATOM 612 C CA . ARG A 1 78 ? 5.790 -9.961 -9.126 1.00 82.62 78 ARG A CA 1
ATOM 613 C C . ARG A 1 78 ? 7.108 -9.309 -8.697 1.00 82.62 78 ARG A C 1
ATOM 615 O O . ARG A 1 78 ? 7.267 -8.102 -8.870 1.00 82.62 78 ARG A O 1
ATOM 622 N N . PRO A 1 79 ? 8.053 -10.069 -8.118 1.00 83.06 79 PRO A N 1
ATOM 623 C CA . PRO A 1 79 ? 9.389 -9.534 -7.897 1.00 83.06 79 PRO A CA 1
ATOM 624 C C . PRO A 1 79 ? 10.000 -9.156 -9.260 1.00 83.06 79 PRO A C 1
ATOM 626 O O . PRO A 1 79 ? 9.744 -9.843 -10.249 1.00 83.06 79 PRO A O 1
ATOM 629 N N . TYR A 1 80 ? 10.792 -8.080 -9.307 1.00 88.62 80 TYR A N 1
ATOM 630 C CA . TYR A 1 80 ? 11.521 -7.575 -10.490 1.00 88.62 80 TYR A CA 1
ATOM 631 C C . TYR A 1 80 ? 10.718 -6.815 -11.558 1.00 88.62 80 TYR A C 1
ATOM 633 O O . TYR A 1 80 ? 11.304 -6.374 -12.545 1.00 88.62 80 TYR A O 1
ATOM 641 N N . ASP A 1 81 ? 9.408 -6.640 -11.395 1.00 89.69 81 ASP A N 1
ATOM 642 C CA . ASP A 1 81 ? 8.592 -5.869 -12.332 1.00 89.69 81 ASP A CA 1
ATOM 643 C C . ASP A 1 81 ? 7.850 -4.741 -11.612 1.00 89.69 81 ASP A C 1
ATOM 645 O O . ASP A 1 81 ? 7.362 -4.894 -10.492 1.00 89.69 81 ASP A O 1
ATOM 649 N N . THR A 1 82 ? 7.714 -3.597 -12.280 1.00 93.69 82 THR A N 1
ATOM 650 C CA . THR A 1 82 ? 6.965 -2.447 -11.757 1.00 93.69 82 THR A CA 1
ATOM 651 C C . THR A 1 82 ? 5.884 -2.012 -12.743 1.00 93.69 82 THR A C 1
ATOM 653 O O . THR A 1 82 ? 6.034 -0.996 -13.423 1.00 93.69 82 THR A O 1
ATOM 656 N N . PRO A 1 83 ? 4.771 -2.763 -12.823 1.00 93.06 83 PRO A N 1
ATOM 657 C CA . PRO A 1 83 ? 3.590 -2.328 -13.552 1.00 93.06 83 PRO A CA 1
ATOM 658 C C . PRO A 1 83 ? 3.015 -1.006 -13.012 1.00 93.06 83 PRO A C 1
ATOM 660 O O . PRO A 1 83 ? 3.212 -0.696 -11.833 1.00 93.06 83 PRO A O 1
ATOM 663 N N . PRO A 1 84 ? 2.218 -0.272 -13.811 1.00 92.38 84 PRO A N 1
ATOM 664 C CA . PRO A 1 84 ? 1.688 1.048 -13.444 1.00 92.38 84 PRO A CA 1
ATOM 665 C C . PRO A 1 84 ? 0.881 1.088 -12.136 1.00 92.38 84 PRO A C 1
ATOM 667 O O . PRO A 1 84 ? 0.851 2.105 -11.450 1.00 92.38 84 PRO A O 1
ATOM 670 N N . TYR A 1 85 ? 0.255 -0.027 -11.752 1.00 93.75 85 TYR A N 1
ATOM 671 C CA . TYR A 1 85 ? -0.523 -0.136 -10.514 1.00 93.75 85 TYR A CA 1
ATOM 672 C C . TYR A 1 85 ? 0.334 -0.322 -9.246 1.00 93.75 85 TYR A C 1
ATOM 674 O O . TYR A 1 85 ? -0.171 -0.158 -8.134 1.00 93.75 85 TYR A O 1
ATOM 682 N N . ILE A 1 86 ? 1.619 -0.682 -9.370 1.00 95.81 86 ILE A N 1
ATOM 683 C CA . ILE A 1 86 ? 2.507 -0.917 -8.219 1.00 95.81 86 ILE A CA 1
ATOM 684 C C . ILE A 1 86 ? 2.870 0.384 -7.488 1.00 95.81 86 ILE A C 1
ATOM 686 O O . ILE A 1 86 ? 2.707 0.412 -6.264 1.00 95.81 86 ILE A O 1
ATOM 690 N N . PRO A 1 87 ? 3.295 1.469 -8.168 1.00 96.75 87 PRO A N 1
ATOM 691 C CA . PRO A 1 87 ? 3.529 2.757 -7.517 1.00 96.75 87 PRO A CA 1
ATOM 692 C C . PRO A 1 87 ? 2.313 3.266 -6.734 1.00 96.75 87 PRO A C 1
ATOM 694 O O . PRO A 1 87 ? 2.446 3.717 -5.594 1.00 96.75 87 PRO A O 1
ATOM 697 N N . GLU A 1 88 ? 1.108 3.120 -7.294 1.00 96.69 88 GLU A N 1
ATOM 698 C CA . GLU A 1 88 ? -0.135 3.495 -6.611 1.00 96.69 88 GLU A CA 1
ATOM 699 C C . GLU A 1 88 ? -0.401 2.637 -5.367 1.00 96.69 88 GLU A C 1
ATOM 701 O O . GLU A 1 88 ? -0.801 3.158 -4.320 1.00 96.69 88 GLU A O 1
ATOM 706 N N . ALA A 1 89 ? -0.162 1.324 -5.457 1.00 97.06 89 ALA A N 1
ATOM 707 C CA . ALA A 1 89 ? -0.307 0.414 -4.329 1.00 97.06 89 ALA A CA 1
ATOM 708 C C . ALA A 1 89 ? 0.680 0.758 -3.204 1.00 97.06 89 ALA A C 1
ATOM 710 O O . ALA A 1 89 ? 0.259 0.897 -2.057 1.00 97.06 89 ALA A O 1
ATOM 711 N N . LEU A 1 90 ? 1.963 0.962 -3.520 1.00 97.00 90 LEU A N 1
ATOM 712 C CA . LEU A 1 90 ? 3.000 1.331 -2.549 1.00 97.00 90 LEU A CA 1
ATOM 713 C C . LEU A 1 90 ? 2.696 2.666 -1.858 1.00 97.00 90 LEU A C 1
ATOM 715 O O . LEU A 1 90 ? 2.805 2.763 -0.637 1.00 97.00 90 LEU A O 1
ATOM 719 N N . ALA A 1 91 ? 2.220 3.665 -2.603 1.00 96.25 91 ALA A N 1
ATOM 720 C CA . ALA A 1 91 ? 1.810 4.947 -2.034 1.00 96.25 91 ALA A CA 1
ATOM 721 C C . ALA A 1 91 ? 0.537 4.859 -1.173 1.00 96.25 91 ALA A C 1
ATOM 723 O O . ALA A 1 91 ? 0.324 5.672 -0.273 1.00 96.25 91 ALA A O 1
ATOM 724 N N . ALA A 1 92 ? -0.345 3.887 -1.420 1.00 96.12 92 ALA A N 1
ATOM 725 C CA . ALA A 1 92 ? -1.456 3.605 -0.515 1.00 96.12 92 ALA A CA 1
ATOM 726 C C . ALA A 1 92 ? -0.975 2.885 0.755 1.00 96.12 92 ALA A C 1
ATOM 728 O O . ALA A 1 92 ? -1.424 3.221 1.851 1.00 96.12 92 ALA A O 1
ATOM 729 N N . LEU A 1 93 ? -0.051 1.928 0.617 1.00 96.12 93 LEU A N 1
ATOM 730 C CA . LEU A 1 93 ? 0.547 1.182 1.726 1.00 96.12 93 LEU A CA 1
ATOM 731 C C . LEU A 1 93 ? 1.327 2.098 2.677 1.00 96.12 93 LEU A C 1
ATOM 733 O O . LEU A 1 93 ? 1.157 1.981 3.890 1.00 96.12 93 LEU A O 1
ATOM 737 N N . SER A 1 94 ? 2.107 3.050 2.157 1.00 94.81 94 SER A N 1
ATOM 738 C CA . SER A 1 94 ? 2.911 3.980 2.967 1.00 94.81 94 SER A CA 1
ATOM 739 C C . SER A 1 94 ? 2.080 4.775 3.979 1.00 94.81 94 SER A C 1
ATOM 741 O O . SER A 1 94 ? 2.528 5.040 5.088 1.00 94.81 94 SER A O 1
ATOM 743 N N . LYS A 1 95 ? 0.809 5.062 3.684 1.00 93.19 95 LYS A N 1
ATOM 744 C CA . LYS A 1 95 ? -0.099 5.758 4.614 1.00 93.19 95 LYS A CA 1
ATOM 745 C C . LYS A 1 95 ? -0.463 4.924 5.852 1.00 93.19 95 LYS A C 1
ATOM 747 O O . LYS A 1 95 ? -1.001 5.461 6.818 1.00 93.19 95 LYS A O 1
ATOM 752 N N . HIS A 1 96 ? -0.196 3.619 5.829 1.00 92.25 96 HIS A N 1
ATOM 753 C CA . HIS A 1 96 ? -0.466 2.685 6.922 1.00 92.25 96 HIS A CA 1
ATOM 754 C C . HIS A 1 96 ? 0.775 2.327 7.757 1.00 92.25 96 HIS A C 1
ATOM 756 O O . HIS A 1 96 ? 0.615 1.684 8.793 1.00 92.25 96 HIS A O 1
ATOM 762 N N . SER A 1 97 ? 1.987 2.736 7.364 1.00 86.38 97 SER A N 1
ATOM 763 C CA . SER A 1 97 ? 3.241 2.370 8.053 1.00 86.38 97 SER A CA 1
ATOM 764 C C . SER A 1 97 ? 3.418 3.066 9.417 1.00 86.38 97 SER A C 1
ATOM 766 O O . SER A 1 97 ? 3.964 2.482 10.362 1.00 86.38 97 SER A O 1
ATOM 768 N N . PHE A 1 98 ? 2.905 4.294 9.550 1.00 81.38 98 PHE A N 1
ATOM 769 C CA . PHE A 1 98 ? 3.043 5.140 10.747 1.00 81.38 98 PHE A CA 1
ATOM 770 C C . PHE A 1 98 ? 1.729 5.368 11.512 1.00 81.38 98 PHE A C 1
ATOM 772 O O . PHE A 1 98 ? 1.705 6.075 12.518 1.00 81.38 98 PHE A O 1
ATOM 779 N N . GLU A 1 99 ? 0.624 4.766 11.069 1.00 79.12 99 GLU A N 1
ATOM 780 C CA . GLU A 1 99 ? -0.692 4.952 11.686 1.00 79.12 99 GLU A CA 1
ATOM 781 C C . GLU A 1 99 ? -0.803 4.163 13.001 1.00 79.12 99 GLU A C 1
ATOM 783 O O . GLU A 1 99 ? -0.877 2.937 13.002 1.00 79.12 99 GLU A O 1
ATOM 788 N N . GLN A 1 100 ? -0.865 4.867 14.135 1.00 71.94 100 GLN A N 1
ATOM 789 C CA . GLN A 1 100 ? -0.978 4.264 15.473 1.00 71.94 100 GLN A CA 1
ATOM 790 C C . GLN A 1 100 ? -2.278 3.471 15.659 1.00 71.94 100 GLN A C 1
ATOM 792 O O . GLN A 1 100 ? -2.326 2.525 16.439 1.00 71.94 100 GLN A O 1
ATOM 797 N N . ARG A 1 101 ? -3.341 3.828 14.927 1.00 73.06 101 ARG A N 1
ATOM 798 C CA . ARG A 1 101 ? -4.610 3.079 14.919 1.00 73.06 101 ARG A CA 1
ATOM 799 C C . ARG A 1 101 ? -4.628 1.932 13.914 1.00 73.06 101 ARG A C 1
ATOM 801 O O . ARG A 1 101 ? -5.697 1.373 13.663 1.00 73.06 101 ARG A O 1
ATOM 808 N N . ALA A 1 102 ? -3.504 1.628 13.272 1.00 75.38 102 ALA A N 1
ATOM 809 C CA . ALA A 1 102 ? -3.437 0.500 12.368 1.00 75.38 102 ALA A CA 1
ATOM 810 C C . ALA A 1 102 ? -3.684 -0.794 13.149 1.00 75.38 102 ALA A C 1
ATOM 812 O O . ALA A 1 102 ? -3.202 -0.965 14.269 1.00 75.38 102 ALA A O 1
ATOM 813 N N . SER A 1 103 ? -4.452 -1.704 12.552 1.00 76.81 103 SER A N 1
ATOM 814 C CA . SER A 1 103 ? -4.650 -3.040 13.114 1.00 76.81 103 SER A CA 1
ATOM 815 C C . SER A 1 103 ? -3.300 -3.731 13.343 1.00 76.81 103 SER A C 1
ATOM 817 O O . SER A 1 103 ? -2.353 -3.516 12.584 1.00 76.81 103 SER A O 1
ATOM 819 N N . MET A 1 104 ? -3.21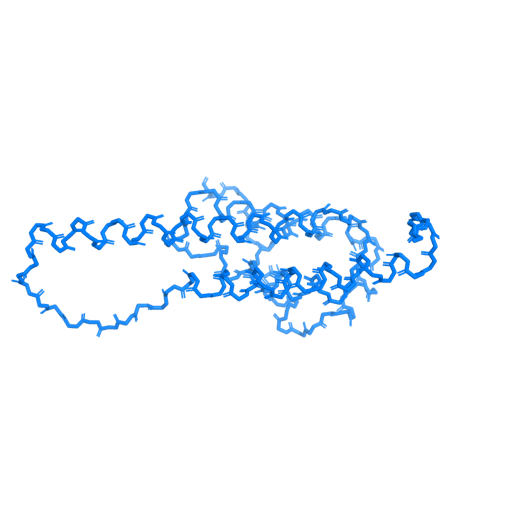6 -4.582 14.368 1.00 78.56 104 MET A N 1
ATOM 820 C CA . MET A 1 104 ? -1.991 -5.322 14.692 1.00 78.56 104 MET A CA 1
ATOM 821 C C . MET A 1 104 ? -1.405 -6.016 13.451 1.00 78.56 104 MET A C 1
ATOM 823 O O . MET A 1 104 ? -2.145 -6.597 12.653 1.00 78.56 104 MET A O 1
ATOM 827 N N . GLY A 1 105 ? -0.086 -5.911 13.277 1.00 84.81 105 GLY A N 1
ATOM 828 C CA . GLY A 1 105 ? 0.663 -6.487 12.156 1.00 84.81 105 GLY A CA 1
ATOM 829 C C . GLY A 1 105 ? 0.571 -5.726 10.827 1.00 84.81 105 GLY A C 1
ATOM 830 O O . GLY A 1 105 ? 1.356 -6.000 9.929 1.00 84.81 105 GLY A O 1
ATOM 831 N N . VAL A 1 106 ? -0.332 -4.746 10.673 1.00 92.31 106 VAL A N 1
ATOM 832 C CA . VAL A 1 106 ? -0.448 -3.964 9.424 1.00 92.31 106 VAL A CA 1
ATOM 833 C C . VAL A 1 106 ? 0.813 -3.146 9.156 1.00 92.31 106 VAL A C 1
ATOM 835 O O . VAL A 1 106 ? 1.309 -3.142 8.035 1.00 92.31 106 VAL A O 1
ATOM 838 N N . ARG A 1 107 ? 1.338 -2.464 10.179 1.00 91.25 107 ARG A N 1
ATOM 839 C CA . ARG A 1 107 ? 2.519 -1.595 10.048 1.00 91.25 107 ARG A CA 1
ATOM 840 C C . ARG A 1 107 ? 3.766 -2.391 9.680 1.00 91.25 107 ARG A C 1
ATOM 842 O O . ARG A 1 107 ? 4.483 -2.002 8.762 1.00 91.25 107 ARG A O 1
ATOM 849 N N . ASP A 1 108 ? 3.994 -3.495 10.384 1.00 90.31 108 ASP A N 1
ATOM 850 C CA . ASP A 1 108 ? 5.181 -4.332 10.201 1.00 90.31 108 ASP A CA 1
ATOM 851 C C . ASP A 1 108 ? 5.160 -4.999 8.831 1.00 90.31 108 ASP A C 1
ATOM 853 O O . ASP A 1 108 ? 6.162 -4.992 8.121 1.00 90.31 108 ASP A O 1
ATOM 857 N N . GLU A 1 109 ? 3.990 -5.477 8.406 1.00 94.56 109 GLU A N 1
ATOM 858 C CA . GLU A 1 109 ? 3.825 -6.083 7.090 1.00 94.56 109 GLU A CA 1
ATOM 859 C C . GLU A 1 109 ? 4.035 -5.071 5.956 1.00 94.56 109 GLU A C 1
ATOM 861 O O . GLU A 1 109 ? 4.705 -5.381 4.974 1.00 94.56 109 GLU A O 1
ATOM 866 N N . VAL A 1 110 ? 3.525 -3.840 6.095 1.00 95.38 110 VAL A N 1
ATOM 867 C CA . VAL A 1 110 ? 3.774 -2.756 5.128 1.00 95.38 110 VAL A CA 1
ATOM 868 C C . VAL A 1 110 ? 5.267 -2.463 5.013 1.00 95.38 110 VAL A C 1
ATOM 870 O O . VAL A 1 110 ? 5.795 -2.412 3.905 1.00 95.38 110 VAL A O 1
ATOM 873 N N . LYS A 1 111 ? 5.958 -2.291 6.147 1.00 93.56 111 LYS A N 1
ATOM 874 C CA . LYS A 1 111 ? 7.402 -2.024 6.162 1.00 93.56 111 LYS A CA 1
ATOM 875 C C . LYS A 1 111 ? 8.185 -3.161 5.511 1.00 93.56 111 LYS A C 1
ATOM 877 O O . LYS A 1 111 ? 9.009 -2.902 4.639 1.00 93.56 111 LYS A O 1
ATOM 882 N N . ARG A 1 112 ? 7.864 -4.409 5.870 1.00 94.12 112 ARG A N 1
ATOM 883 C CA . ARG A 1 112 ? 8.474 -5.614 5.297 1.00 94.12 112 ARG A CA 1
ATOM 884 C C . ARG A 1 112 ? 8.328 -5.642 3.778 1.00 94.12 112 ARG A C 1
ATOM 886 O O . ARG A 1 112 ? 9.307 -5.875 3.077 1.00 94.12 112 ARG A O 1
ATOM 893 N N . VAL A 1 113 ? 7.124 -5.385 3.268 1.00 96.19 113 VAL A N 1
ATOM 894 C CA . VAL A 1 113 ? 6.824 -5.405 1.828 1.00 96.19 113 VAL A CA 1
ATOM 895 C C . VAL A 1 113 ? 7.540 -4.281 1.085 1.00 96.19 113 VAL A C 1
ATOM 897 O O . VAL A 1 113 ? 8.128 -4.542 0.039 1.00 96.19 113 VAL A O 1
ATOM 900 N N . CYS A 1 114 ? 7.539 -3.054 1.613 1.00 95.62 114 CYS A N 1
ATOM 901 C CA . CYS A 1 114 ? 8.250 -1.933 0.993 1.00 95.62 114 CYS A CA 1
ATOM 902 C C . CYS A 1 114 ? 9.766 -2.181 0.938 1.00 95.62 114 CYS A C 1
ATOM 904 O O . CYS A 1 114 ? 10.387 -1.960 -0.103 1.00 95.62 114 CYS A O 1
ATOM 906 N N . SER A 1 115 ? 10.354 -2.696 2.023 1.00 94.50 115 SER A N 1
ATOM 907 C CA . SER A 1 115 ? 11.771 -3.074 2.060 1.00 94.50 115 SER A CA 1
ATOM 908 C C . SER A 1 115 ? 12.091 -4.179 1.057 1.00 94.50 115 SER A C 1
ATOM 910 O O . SER A 1 115 ? 13.080 -4.093 0.334 1.00 94.50 115 SER A O 1
ATOM 912 N N . GLU A 1 116 ? 11.242 -5.203 0.975 1.00 95.06 116 GLU A N 1
ATOM 913 C CA . GLU A 1 116 ? 11.429 -6.324 0.055 1.00 95.06 116 GLU A CA 1
ATOM 914 C C . GLU A 1 116 ? 11.287 -5.898 -1.414 1.00 95.06 116 GLU A C 1
ATOM 916 O O . GLU A 1 116 ? 12.072 -6.317 -2.270 1.00 95.06 116 GLU A O 1
ATOM 921 N N . PHE A 1 117 ? 10.338 -5.007 -1.711 1.00 96.25 117 PHE A N 1
ATOM 922 C CA . PHE A 1 117 ? 10.207 -4.393 -3.030 1.00 96.25 117 PHE A CA 1
ATOM 923 C C . PHE A 1 117 ? 11.489 -3.649 -3.406 1.00 96.25 117 PHE A C 1
ATOM 925 O O . PHE A 1 117 ? 12.065 -3.915 -4.460 1.00 96.25 117 PHE A O 1
ATOM 932 N N . LYS A 1 118 ? 11.995 -2.782 -2.519 1.00 94.62 118 LYS A N 1
ATOM 933 C CA . LYS A 1 118 ? 13.239 -2.048 -2.772 1.00 94.62 118 LYS A CA 1
ATOM 934 C C . LYS A 1 118 ? 14.414 -3.002 -2.989 1.00 94.62 118 LYS A C 1
ATOM 936 O O . LYS A 1 118 ? 15.125 -2.862 -3.978 1.00 94.62 118 LYS A O 1
ATOM 941 N N . ARG A 1 119 ? 14.558 -4.015 -2.127 1.00 94.44 119 ARG A N 1
ATOM 942 C CA . ARG A 1 119 ? 15.616 -5.033 -2.202 1.00 94.44 119 ARG A CA 1
ATOM 943 C C . ARG A 1 119 ? 15.627 -5.740 -3.557 1.00 94.44 119 ARG A C 1
ATOM 945 O O . ARG A 1 119 ? 16.683 -5.840 -4.172 1.00 94.44 119 ARG A O 1
ATOM 952 N N . THR A 1 120 ? 14.465 -6.188 -4.031 1.00 95.31 120 THR A N 1
ATOM 953 C CA . THR A 1 120 ? 14.325 -6.944 -5.291 1.00 95.31 120 THR A CA 1
ATOM 954 C C . THR A 1 120 ? 14.485 -6.092 -6.552 1.00 95.31 120 THR A C 1
ATOM 956 O O . THR A 1 120 ? 14.774 -6.645 -7.604 1.00 95.31 120 THR A O 1
ATOM 959 N N . HIS A 1 121 ? 14.353 -4.766 -6.458 1.00 95.19 121 HIS A N 1
ATOM 960 C CA . HIS A 1 121 ? 14.450 -3.843 -7.597 1.00 95.19 121 HIS A CA 1
ATOM 961 C C . HIS A 1 121 ? 15.742 -3.009 -7.597 1.00 95.19 121 HIS A C 1
ATOM 963 O O . HIS A 1 121 ? 15.893 -2.118 -8.433 1.00 95.19 121 HIS A O 1
ATOM 969 N N . THR A 1 122 ? 16.671 -3.285 -6.673 1.00 93.75 122 THR A N 1
ATOM 970 C CA . THR A 1 122 ? 17.929 -2.536 -6.498 1.00 93.75 122 THR A CA 1
ATOM 971 C C . THR A 1 122 ? 18.758 -2.495 -7.779 1.00 93.75 122 THR A C 1
ATOM 973 O O . THR A 1 122 ? 19.177 -1.417 -8.198 1.00 93.75 122 THR A O 1
ATOM 976 N N . ASP A 1 123 ? 18.942 -3.648 -8.426 1.00 93.88 123 ASP A N 1
ATOM 977 C CA . ASP A 1 123 ? 19.860 -3.800 -9.562 1.00 93.88 123 ASP A CA 1
ATOM 978 C C . ASP A 1 123 ? 19.469 -2.928 -10.764 1.00 93.88 123 ASP A C 1
ATOM 980 O O . ASP A 1 123 ? 20.335 -2.465 -11.506 1.00 93.88 123 ASP A O 1
ATOM 984 N N . TYR A 1 124 ? 18.169 -2.661 -10.942 1.00 93.94 124 TYR A N 1
ATOM 985 C CA . TYR A 1 124 ? 17.643 -1.849 -12.045 1.00 93.94 124 TYR A CA 1
ATOM 986 C C . TYR A 1 124 ? 16.775 -0.672 -11.575 1.00 93.94 124 TYR A C 1
ATOM 988 O O . TYR A 1 124 ? 15.858 -0.217 -12.267 1.00 93.94 124 TYR A O 1
ATOM 996 N N . TRP A 1 125 ? 17.080 -0.142 -10.386 1.00 94.19 125 TRP A N 1
ATOM 997 C CA . TRP A 1 125 ? 16.257 0.873 -9.725 1.00 94.19 125 TRP A CA 1
ATOM 998 C C . TRP A 1 125 ? 16.036 2.132 -10.573 1.00 94.19 125 TRP A C 1
ATOM 1000 O O . TRP A 1 125 ? 14.936 2.684 -10.596 1.00 94.19 125 TRP A O 1
ATOM 1010 N N . GLU A 1 126 ? 17.052 2.559 -11.326 1.00 94.88 126 GLU A N 1
ATOM 1011 C CA . GLU A 1 126 ? 16.992 3.742 -12.194 1.00 94.88 126 GLU A CA 1
ATOM 1012 C C . GLU A 1 126 ? 15.895 3.671 -13.265 1.00 94.88 126 GLU A C 1
ATOM 1014 O O . GLU A 1 126 ? 15.382 4.706 -13.692 1.00 94.88 126 GLU A O 1
ATOM 1019 N N . ALA A 1 127 ? 15.515 2.470 -13.701 1.00 94.44 127 ALA A N 1
ATOM 1020 C CA . ALA A 1 127 ? 14.402 2.294 -14.622 1.00 94.44 127 ALA A CA 1
ATOM 1021 C C . ALA A 1 127 ? 13.069 2.174 -13.884 1.00 94.44 127 ALA A C 1
ATOM 1023 O O . ALA A 1 127 ? 12.099 2.817 -14.284 1.00 94.44 127 ALA A O 1
ATOM 1024 N N . HIS A 1 128 ? 13.031 1.412 -12.789 1.00 94.69 128 HIS A N 1
ATOM 1025 C CA . HIS A 1 128 ? 11.816 1.232 -11.994 1.00 94.69 128 HIS A CA 1
ATOM 1026 C C . HIS A 1 128 ? 11.306 2.557 -11.426 1.00 94.69 128 HIS A C 1
ATOM 1028 O O . HIS A 1 128 ? 10.115 2.844 -11.531 1.00 94.69 128 HIS A O 1
ATOM 1034 N N . LYS A 1 129 ? 12.198 3.426 -10.931 1.00 94.94 129 LYS A N 1
ATOM 1035 C CA . LYS A 1 129 ? 11.822 4.732 -10.370 1.00 94.94 129 LYS A CA 1
ATOM 1036 C C . LYS A 1 129 ? 11.138 5.665 -11.376 1.00 94.94 129 LYS A C 1
ATOM 1038 O O . LYS A 1 129 ? 10.413 6.557 -10.957 1.00 94.94 129 LYS A O 1
ATOM 1043 N N . LYS A 1 130 ? 11.309 5.452 -12.689 1.00 95.88 130 LYS A N 1
ATOM 1044 C CA . LYS A 1 130 ? 10.630 6.241 -13.738 1.00 95.88 130 LYS A CA 1
ATOM 1045 C C . LYS A 1 130 ? 9.124 5.980 -13.806 1.00 95.88 130 LYS A C 1
ATOM 1047 O O . LYS A 1 130 ? 8.410 6.783 -14.393 1.00 95.88 130 LYS A O 1
ATOM 1052 N N . GLN A 1 131 ? 8.651 4.870 -13.236 1.00 95.25 131 GLN A N 1
ATOM 1053 C CA . GLN A 1 131 ? 7.221 4.557 -13.136 1.00 95.25 131 GLN A CA 1
ATOM 1054 C C . GLN A 1 131 ? 6.537 5.309 -11.986 1.00 95.25 131 GLN A C 1
ATOM 1056 O O . GLN A 1 131 ? 5.313 5.318 -11.902 1.00 95.25 131 GLN A O 1
ATOM 1061 N N . PHE A 1 132 ? 7.312 5.924 -11.092 1.00 97.19 132 PHE A N 1
ATOM 1062 C CA . PHE A 1 132 ? 6.799 6.610 -9.917 1.00 97.19 132 PHE A CA 1
ATOM 1063 C C . PHE A 1 132 ? 6.734 8.116 -10.149 1.00 97.19 132 PHE A C 1
ATOM 1065 O O . PHE A 1 132 ? 7.583 8.708 -10.818 1.00 97.19 132 PHE A O 1
ATOM 1072 N N . THR A 1 133 ? 5.760 8.758 -9.513 1.00 97.88 133 THR A N 1
ATOM 1073 C CA . THR A 1 133 ? 5.820 10.200 -9.276 1.00 97.88 133 THR A CA 1
ATOM 1074 C C . THR A 1 133 ? 6.780 10.505 -8.126 1.00 97.88 133 THR A C 1
ATOM 1076 O O . THR A 1 133 ? 7.077 9.645 -7.295 1.00 97.88 133 THR A O 1
ATOM 1079 N N . GLN A 1 134 ? 7.236 11.756 -8.040 1.00 97.12 134 GLN A N 1
ATOM 1080 C CA . GLN A 1 134 ? 8.122 12.197 -6.961 1.00 97.12 134 GLN A CA 1
ATOM 1081 C C . GLN A 1 134 ? 7.514 11.946 -5.567 1.00 97.12 134 GLN A C 1
ATOM 1083 O O . GLN A 1 134 ? 8.179 11.388 -4.702 1.00 97.12 134 GLN A O 1
ATOM 1088 N N . GLU A 1 135 ? 6.226 12.255 -5.383 1.00 96.94 135 GLU A N 1
ATOM 1089 C CA . GLU A 1 135 ? 5.501 12.014 -4.124 1.00 96.94 135 GLU A CA 1
ATOM 1090 C C . GLU A 1 135 ? 5.464 10.521 -3.753 1.00 96.94 135 GLU A C 1
ATOM 1092 O O . GLU A 1 135 ? 5.606 10.152 -2.588 1.00 96.94 135 GLU A O 1
ATOM 1097 N N . GLN A 1 136 ? 5.291 9.637 -4.741 1.00 97.38 136 GLN A N 1
ATOM 1098 C CA . GLN A 1 136 ? 5.264 8.194 -4.497 1.00 97.38 136 GLN A CA 1
ATOM 1099 C C . GLN A 1 136 ? 6.646 7.659 -4.096 1.00 97.38 136 GLN A C 1
ATOM 1101 O O . GLN A 1 136 ? 6.724 6.758 -3.260 1.00 97.38 136 GLN A O 1
ATOM 1106 N N . LEU A 1 137 ? 7.724 8.207 -4.671 1.00 97.31 137 LEU A N 1
ATOM 1107 C CA . LEU A 1 137 ? 9.097 7.864 -4.292 1.00 97.31 137 LEU A CA 1
ATOM 1108 C C . LEU A 1 137 ? 9.405 8.310 -2.867 1.00 97.31 137 LEU A C 1
ATOM 1110 O O . LEU A 1 137 ? 9.881 7.501 -2.079 1.00 97.31 137 LEU A O 1
ATOM 1114 N N . GLU A 1 138 ? 9.086 9.556 -2.521 1.00 96.00 138 GLU A N 1
ATOM 1115 C CA . GLU A 1 138 ? 9.278 10.090 -1.167 1.00 96.00 138 GLU A CA 1
ATOM 1116 C C . GLU A 1 138 ? 8.542 9.239 -0.131 1.00 96.00 138 GLU A C 1
ATOM 1118 O O . GLU A 1 138 ? 9.141 8.770 0.835 1.00 96.00 138 GLU A O 1
ATOM 1123 N N . ALA A 1 139 ? 7.273 8.919 -0.395 1.00 95.19 139 ALA A N 1
ATOM 1124 C CA . ALA A 1 139 ? 6.483 8.086 0.499 1.00 95.19 139 ALA A CA 1
ATOM 1125 C C . ALA A 1 139 ? 7.035 6.655 0.646 1.00 95.19 139 ALA A C 1
ATOM 1127 O O . ALA A 1 139 ? 6.826 6.024 1.683 1.00 95.19 139 ALA A O 1
ATOM 1128 N N . LEU A 1 140 ? 7.706 6.114 -0.378 1.00 95.81 140 LEU A N 1
ATOM 1129 C CA . LEU A 1 140 ? 8.392 4.824 -0.289 1.00 95.81 140 LEU A CA 1
ATOM 1130 C C . LEU A 1 140 ? 9.665 4.937 0.560 1.00 95.81 140 LEU A C 1
ATOM 1132 O O . LEU A 1 140 ? 9.864 4.107 1.449 1.00 95.81 140 LEU A O 1
ATOM 1136 N N . GLU A 1 141 ? 10.491 5.956 0.310 1.00 94.69 141 GLU A N 1
ATOM 1137 C CA . GLU A 1 141 ? 11.746 6.210 1.032 1.00 94.69 141 GLU A CA 1
ATOM 1138 C C . GLU A 1 141 ? 11.515 6.442 2.532 1.00 94.69 141 GLU A C 1
ATOM 1140 O O . GLU A 1 141 ? 12.226 5.874 3.363 1.00 94.69 141 GLU A O 1
ATOM 1145 N N . ASP A 1 142 ? 10.462 7.171 2.905 1.00 93.06 142 ASP A N 1
ATOM 1146 C CA . ASP A 1 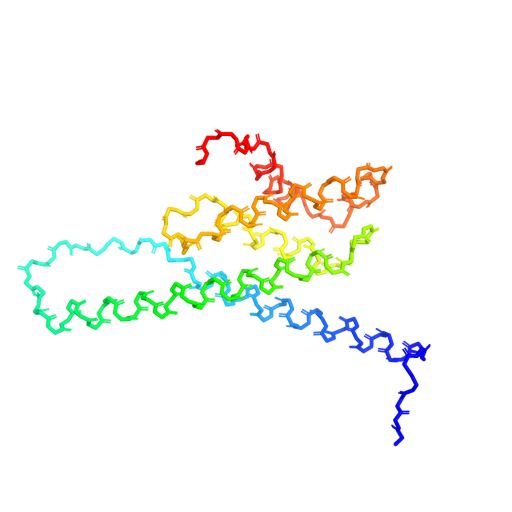142 ? 10.077 7.373 4.308 1.00 93.06 142 ASP A CA 1
ATOM 1147 C C . ASP A 1 142 ? 9.833 6.040 5.038 1.00 93.06 142 ASP A C 1
ATOM 1149 O O . ASP A 1 142 ? 10.234 5.844 6.189 1.00 93.06 142 ASP A O 1
ATOM 1153 N N . VAL A 1 143 ? 9.194 5.080 4.364 1.00 92.88 143 VAL A N 1
ATOM 1154 C CA . VAL A 1 143 ? 8.891 3.767 4.950 1.00 92.88 143 VAL A CA 1
ATOM 1155 C C . VAL A 1 143 ? 10.158 2.930 5.108 1.00 92.88 143 VAL A C 1
ATOM 1157 O O . VAL A 1 143 ? 10.358 2.338 6.170 1.00 92.88 143 VAL A O 1
ATOM 1160 N N . VAL A 1 144 ? 10.998 2.861 4.070 1.00 91.75 144 VAL A N 1
ATOM 1161 C CA . VAL A 1 144 ? 12.177 1.973 4.053 1.00 91.75 144 VAL A CA 1
ATOM 1162 C C . VAL A 1 144 ? 13.364 2.527 4.841 1.00 91.75 144 VAL A C 1
ATOM 1164 O O . VAL A 1 144 ? 14.175 1.749 5.337 1.00 91.75 144 VAL A O 1
ATOM 1167 N N . SER A 1 145 ? 13.446 3.847 5.021 1.00 86.75 145 SER A N 1
ATOM 1168 C CA . SER A 1 145 ? 14.471 4.493 5.854 1.00 86.75 145 SER A CA 1
ATOM 1169 C C . SER A 1 145 ? 14.250 4.280 7.355 1.00 86.75 145 SER A C 1
ATOM 1171 O O . SER A 1 145 ? 15.175 4.465 8.146 1.00 86.75 145 SER A O 1
ATOM 1173 N N . THR A 1 146 ? 13.053 3.844 7.767 1.00 77.62 146 THR A N 1
ATOM 1174 C CA . THR A 1 146 ? 12.754 3.560 9.173 1.00 77.62 146 THR A CA 1
ATOM 1175 C C . THR A 1 146 ? 13.377 2.219 9.594 1.00 77.62 146 THR A C 1
ATOM 1177 O O . THR A 1 146 ? 12.956 1.168 9.094 1.00 77.62 146 THR A O 1
ATOM 1180 N N . PRO A 1 147 ? 14.324 2.196 10.555 1.00 66.75 147 PRO A N 1
ATOM 1181 C CA . PRO A 1 147 ? 14.938 0.953 11.011 1.00 66.75 147 PRO A CA 1
ATOM 1182 C C . PRO A 1 147 ? 13.888 -0.033 11.536 1.00 66.75 147 PRO A C 1
ATOM 1184 O O . PRO A 1 147 ? 13.001 0.335 12.308 1.00 66.75 147 PRO A O 1
ATOM 1187 N N . HIS A 1 148 ? 14.012 -1.310 11.164 1.00 58.25 148 HIS A N 1
ATOM 1188 C CA . HIS A 1 148 ? 13.125 -2.381 11.646 1.00 58.25 148 HIS A CA 1
ATOM 1189 C C . HIS A 1 148 ? 13.387 -2.776 13.118 1.00 58.25 148 HIS A C 1
ATOM 1191 O O . HIS A 1 148 ? 12.696 -3.636 13.647 1.00 58.25 148 HIS A O 1
ATOM 1197 N N . TYR A 1 149 ? 14.368 -2.155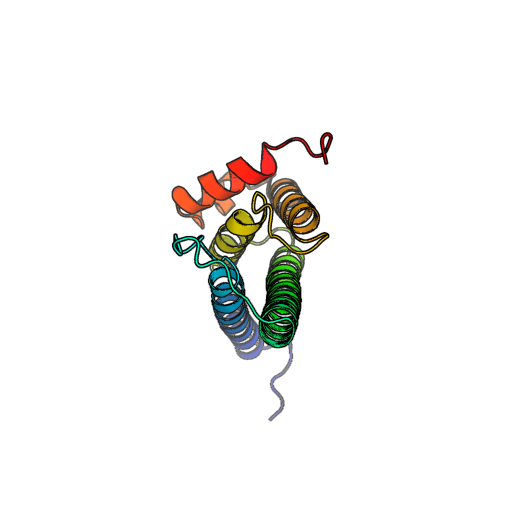 13.785 1.00 54.78 149 TYR A N 1
ATOM 1198 C CA . TYR A 1 149 ? 14.902 -2.593 15.083 1.00 54.78 149 TYR A CA 1
ATOM 1199 C C . TYR A 1 149 ? 14.180 -2.023 16.322 1.00 54.78 149 TYR A C 1
ATOM 1201 O O . TYR A 1 149 ? 14.482 -2.434 17.436 1.00 54.78 149 TYR A O 1
ATOM 1209 N N . TYR A 1 150 ? 13.247 -1.079 16.150 1.00 44.16 150 TYR A N 1
ATOM 1210 C CA . TYR A 1 150 ? 12.549 -0.392 17.256 1.00 44.16 150 TYR A CA 1
ATOM 1211 C C . TYR A 1 150 ? 11.031 -0.658 17.301 1.00 44.16 150 TYR A C 1
ATOM 1213 O O . TYR A 1 150 ? 10.279 0.187 17.790 1.00 44.16 150 TYR A O 1
ATOM 1221 N N . ALA A 1 151 ? 10.567 -1.776 16.738 1.00 48.84 151 ALA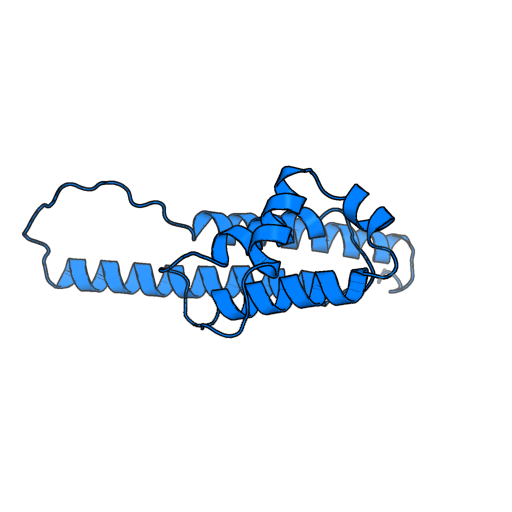 A N 1
ATOM 1222 C CA . ALA A 1 151 ? 9.162 -2.190 16.811 1.00 48.84 151 ALA A CA 1
ATOM 1223 C C . ALA A 1 151 ? 8.921 -3.139 17.991 1.00 48.84 151 ALA A C 1
ATOM 1225 O O . ALA A 1 151 ? 9.755 -4.052 18.179 1.00 48.84 151 ALA A O 1
#